Protein AF-B7P0W5-F1 (afdb_monomer)

Nearest PDB structures (foldseek):
  2fbd-assembly1_A  TM=9.357E-01  e=1.215E-04  Musca domestica
  1iiz-assembly1_A  TM=9.291E-01  e=5.340E-04  Antheraea mylitta
  3cb7-assembly2_B  TM=9.134E-01  e=4.993E-04  unclassified
  1gd6-assembly1_A  TM=9.506E-01  e=1.197E-03  Bombyx mori

Mean predicted aligned error: 7.69 Å

Secondary structure (DSSP, 8-state):
-HHHHHHHHHHHHHH------BPPHHHHHHHHHHTT--TTTHHHHHHHHHHHHTTBTT-EEPPTTSS--EETTTTB---

Radius of gyration: 17.4 Å; Cα contacts (8 Å, |Δi|>4): 85; chains: 1; bounding box: 43×36×41 Å

Sequence (79 aa):
MSLVLAAALAVLGLLGGGDARVLTRCGLARVLVWYGTPRDLVPDFVCLAEAESSLDTAKVATTDGSARNGYGIFQVNPG

Solvent-accessible surface area (backbone atoms only — not comparable to full-atom values): 4582 Å² total; per-residue (Å²): 113,68,68,60,50,54,51,50,52,54,53,52,60,72,72,64,72,79,87,69,50,70,51,49,74,68,54,48,43,50,50,39,52,73,75,64,48,57,77,88,50,38,64,56,57,46,51,49,18,45,74,71,26,66,30,20,44,68,33,67,49,79,46,90,93,52,87,56,37,22,41,23,32,76,41,50,57,92,106

pLDDT: mean 88.94, std 12.16, range [56.34, 98.69]

Organism: Ixodes scapularis (NCBI:txid6945)

InterPro domains:
  IPR001916 Glycoside hydrolase, family 22 [PF00062] (22-77)
  IPR001916 Glycoside hydrolase, family 22 [PS51348] (21-79)
  IPR023346 Lysozyme-like domain superfamily [SSF53955] (22-77)

Structure (mmCIF, N/CA/C/O backbone):
data_AF-B7P0W5-F1
#
_entry.id   AF-B7P0W5-F1
#
loop_
_atom_site.group_PDB
_atom_site.id
_atom_site.type_symbol
_atom_site.label_atom_id
_atom_site.label_alt_id
_atom_site.label_comp_id
_atom_site.label_asym_id
_atom_site.label_entity_id
_atom_site.label_seq_id
_atom_site.pdbx_PDB_ins_code
_atom_site.Cartn_x
_atom_site.Cartn_y
_atom_site.Cartn_z
_atom_site.occupancy
_atom_site.B_iso_or_equiv
_atom_site.auth_seq_id
_atom_site.auth_comp_id
_atom_site.auth_asym_id
_atom_site.auth_atom_id
_atom_site.pdbx_PDB_model_num
ATOM 1 N N . MET A 1 1 ? 26.844 -14.635 29.832 1.00 63.66 1 MET A N 1
ATOM 2 C CA . MET A 1 1 ? 25.420 -14.255 29.657 1.00 63.66 1 MET A CA 1
ATOM 3 C C . MET A 1 1 ? 25.224 -12.938 28.902 1.00 63.66 1 MET A C 1
ATOM 5 O O . MET A 1 1 ? 24.367 -12.909 28.034 1.00 63.66 1 MET A O 1
ATOM 9 N N . SER A 1 2 ? 26.009 -11.882 29.146 1.00 84.19 2 SER A N 1
ATOM 10 C CA . SER A 1 2 ? 25.874 -10.578 28.458 1.00 84.19 2 SER A CA 1
ATOM 11 C C . SER A 1 2 ? 26.164 -10.609 26.947 1.00 84.19 2 SER A C 1
ATOM 13 O O . SER A 1 2 ? 25.386 -10.072 26.168 1.00 84.19 2 SER A O 1
ATOM 15 N N . LEU A 1 3 ? 27.232 -11.291 26.517 1.00 84.94 3 LEU A N 1
ATOM 16 C CA . LEU A 1 3 ? 27.581 -11.445 25.092 1.00 84.94 3 LEU A CA 1
ATOM 17 C C . LEU A 1 3 ? 26.527 -12.228 24.297 1.00 84.94 3 LEU A C 1
ATOM 19 O O . LEU A 1 3 ? 26.213 -11.873 23.168 1.00 84.94 3 LEU A O 1
ATOM 23 N N . VAL A 1 4 ? 25.953 -13.267 24.906 1.00 90.38 4 VAL A N 1
ATOM 24 C CA . VAL A 1 4 ? 24.905 -14.091 24.282 1.00 90.38 4 VAL A CA 1
ATOM 25 C C . VAL A 1 4 ? 23.626 -13.276 24.089 1.00 90.38 4 VAL A C 1
ATOM 27 O O . VAL A 1 4 ? 23.008 -13.354 23.034 1.00 90.38 4 VAL A O 1
ATOM 30 N N . LEU A 1 5 ? 23.262 -12.447 25.072 1.00 90.75 5 LEU A N 1
ATOM 31 C CA . LEU A 1 5 ? 22.103 -11.559 24.980 1.00 90.75 5 LEU A CA 1
ATOM 32 C C . LEU A 1 5 ? 22.293 -10.477 23.905 1.00 90.75 5 LEU A C 1
ATOM 34 O O . LEU A 1 5 ? 21.383 -10.232 23.118 1.00 90.75 5 LEU A O 1
ATOM 38 N N . ALA A 1 6 ? 23.481 -9.867 23.834 1.00 91.69 6 ALA A N 1
ATOM 39 C CA . ALA A 1 6 ? 23.807 -8.875 22.809 1.00 91.69 6 ALA A CA 1
ATOM 40 C C . ALA A 1 6 ? 23.782 -9.479 21.395 1.00 91.69 6 ALA A C 1
ATOM 42 O O . ALA A 1 6 ? 23.204 -8.891 20.483 1.00 91.69 6 ALA A O 1
ATOM 43 N N . ALA A 1 7 ? 24.344 -10.681 21.226 1.00 92.56 7 ALA A N 1
ATOM 44 C CA . ALA A 1 7 ? 24.282 -11.411 19.964 1.00 92.56 7 ALA A CA 1
ATOM 45 C C . ALA A 1 7 ? 22.834 -11.763 19.582 1.00 92.56 7 ALA A C 1
ATOM 47 O O . ALA A 1 7 ? 22.449 -11.581 18.430 1.00 92.56 7 ALA A O 1
ATOM 48 N N . ALA A 1 8 ? 22.010 -12.197 20.542 1.00 90.94 8 ALA A N 1
ATOM 49 C CA . ALA A 1 8 ? 20.602 -12.507 20.302 1.00 90.94 8 ALA A CA 1
ATOM 50 C C . ALA A 1 8 ? 19.794 -11.273 19.860 1.00 90.94 8 ALA A C 1
ATOM 52 O O . ALA A 1 8 ? 19.035 -11.359 18.899 1.00 90.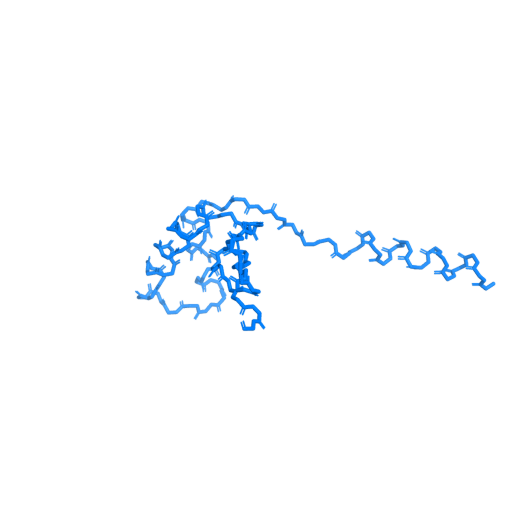94 8 ALA A O 1
ATOM 53 N N . LEU A 1 9 ? 19.991 -10.118 20.506 1.00 89.25 9 LEU A N 1
ATOM 54 C CA . LEU A 1 9 ? 19.347 -8.851 20.130 1.00 89.25 9 LEU A CA 1
ATOM 55 C C . LEU A 1 9 ? 19.776 -8.371 18.736 1.00 89.25 9 LEU A C 1
ATOM 57 O O . LEU A 1 9 ? 18.933 -7.935 17.955 1.00 89.25 9 LEU A O 1
ATOM 61 N N . ALA A 1 10 ? 21.066 -8.484 18.404 1.00 88.00 10 ALA A N 1
ATOM 62 C CA . ALA A 1 10 ? 21.579 -8.115 17.085 1.00 88.00 10 ALA A CA 1
ATOM 63 C C . ALA A 1 10 ? 20.998 -9.005 15.973 1.00 88.00 10 ALA A C 1
ATOM 65 O O . ALA A 1 10 ? 20.570 -8.498 14.937 1.00 88.00 10 ALA A O 1
ATOM 66 N N . VAL A 1 11 ? 20.922 -10.320 16.207 1.00 88.06 11 VAL A N 1
ATOM 67 C CA . VAL A 1 11 ? 20.282 -11.266 15.280 1.00 88.06 11 VAL A CA 1
ATOM 68 C C . VAL A 1 11 ? 18.797 -10.940 15.116 1.00 88.06 11 VAL A C 1
ATOM 70 O O . VAL A 1 11 ? 18.310 -10.902 13.992 1.00 88.06 11 VAL A O 1
ATOM 73 N N . LEU A 1 12 ? 18.083 -10.634 16.202 1.00 83.94 12 LEU A N 1
ATOM 74 C CA . LEU A 1 12 ? 16.659 -10.295 16.138 1.00 83.94 12 LEU A CA 1
ATOM 75 C C . LEU A 1 12 ? 16.401 -9.008 15.334 1.00 83.94 12 LEU A C 1
ATOM 77 O O . LEU A 1 12 ? 15.456 -8.956 14.551 1.00 83.94 12 LEU A O 1
ATOM 81 N N . GLY A 1 13 ? 17.267 -7.999 15.478 1.00 82.00 13 GLY A N 1
ATOM 82 C CA . GLY A 1 13 ? 17.187 -6.757 14.705 1.00 82.00 13 GLY A CA 1
ATOM 83 C C . GLY A 1 13 ? 17.395 -6.964 13.201 1.00 82.00 13 GLY A C 1
ATOM 84 O O . GLY A 1 13 ? 16.695 -6.352 12.399 1.00 82.00 13 GLY A O 1
ATOM 85 N N . LEU A 1 14 ? 18.297 -7.870 12.811 1.00 78.31 14 LEU A N 1
ATOM 86 C CA . LEU A 1 14 ? 18.542 -8.213 11.403 1.00 78.31 14 LEU A CA 1
ATOM 87 C C . LEU A 1 14 ? 17.381 -8.990 10.762 1.00 78.31 14 LEU A C 1
ATOM 89 O O . LEU A 1 14 ? 17.204 -8.929 9.549 1.00 78.31 14 LEU A O 1
ATOM 93 N N . LEU A 1 15 ? 16.586 -9.709 11.560 1.00 78.56 15 LEU A N 1
ATOM 94 C CA . LEU A 1 15 ? 15.460 -10.518 11.077 1.00 78.56 15 LEU A CA 1
ATOM 95 C C . LEU A 1 15 ? 14.144 -9.729 10.930 1.00 78.56 15 LEU A C 1
ATOM 97 O O . LEU A 1 15 ? 13.199 -10.244 10.340 1.00 78.56 15 LEU A O 1
ATOM 101 N N . GLY A 1 16 ? 14.056 -8.509 11.473 1.00 67.19 16 GLY A N 1
ATOM 102 C CA . GLY A 1 16 ? 12.799 -7.758 11.617 1.00 67.19 16 GLY A CA 1
ATOM 103 C C . GLY A 1 16 ? 12.516 -6.675 10.567 1.00 67.19 16 GLY A C 1
ATOM 104 O O . GLY A 1 16 ? 11.587 -5.892 10.754 1.00 67.19 16 GLY A O 1
ATOM 105 N N . GLY A 1 17 ? 13.310 -6.572 9.499 1.00 66.69 17 GLY A N 1
ATOM 106 C CA . GLY A 1 17 ? 13.144 -5.523 8.488 1.00 66.69 17 GLY A CA 1
ATOM 107 C C . GLY A 1 17 ? 11.932 -5.757 7.579 1.00 66.69 17 GLY A C 1
ATOM 108 O O . GLY A 1 17 ? 11.876 -6.757 6.869 1.00 66.69 17 GLY A O 1
ATOM 109 N N . GLY A 1 18 ? 10.976 -4.824 7.570 1.00 69.00 18 GLY A N 1
ATOM 110 C CA . GLY A 1 18 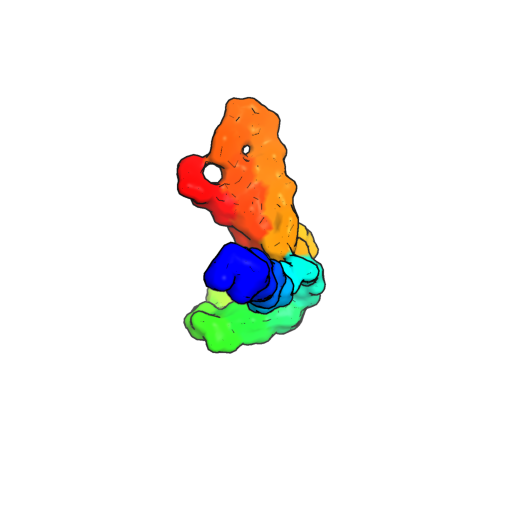? 9.935 -4.765 6.541 1.00 69.00 18 GLY A CA 1
ATOM 111 C C . GLY A 1 18 ? 10.489 -4.165 5.246 1.00 69.00 18 GLY A C 1
ATOM 112 O O . GLY A 1 18 ? 11.126 -3.115 5.279 1.00 69.00 18 GLY A O 1
ATOM 113 N N . ASP A 1 19 ? 10.250 -4.824 4.113 1.00 77.62 19 ASP A N 1
ATOM 114 C CA . ASP A 1 19 ? 10.717 -4.367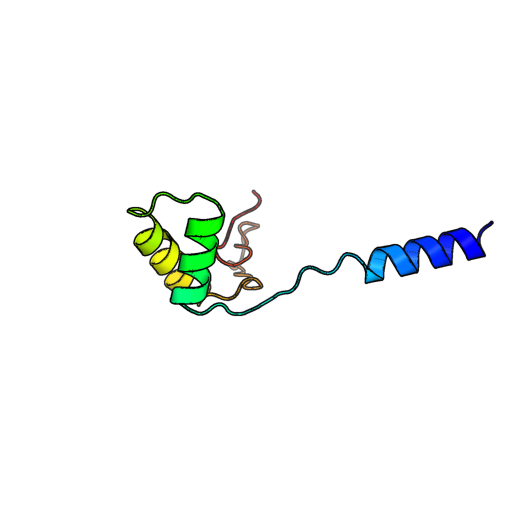 2.801 1.00 77.62 19 ASP A CA 1
ATOM 115 C C . ASP A 1 19 ? 9.812 -3.234 2.285 1.00 77.62 19 ASP A C 1
ATOM 117 O O . ASP A 1 19 ? 8.627 -3.440 1.996 1.00 77.62 19 ASP A O 1
ATOM 121 N N . ALA A 1 20 ? 10.356 -2.019 2.218 1.00 85.12 20 ALA A N 1
ATOM 122 C CA . ALA A 1 20 ? 9.693 -0.872 1.615 1.00 85.12 20 ALA A CA 1
ATOM 123 C C . ALA A 1 20 ? 9.884 -0.889 0.095 1.00 85.12 20 ALA A C 1
ATOM 125 O O . ALA A 1 20 ? 11.008 -0.987 -0.393 1.00 85.12 20 ALA A O 1
ATOM 126 N N . ARG A 1 21 ? 8.794 -0.758 -0.665 1.00 92.88 21 ARG A N 1
ATOM 127 C CA . ARG A 1 21 ? 8.824 -0.848 -2.126 1.00 92.88 21 ARG A CA 1
ATOM 128 C C . ARG A 1 21 ? 7.767 0.026 -2.788 1.00 92.88 21 ARG A C 1
ATOM 130 O O . ARG A 1 21 ? 6.689 0.243 -2.243 1.00 92.88 21 ARG A O 1
ATOM 137 N N . VAL A 1 22 ? 8.048 0.432 -4.023 1.00 97.00 22 VAL A N 1
ATOM 138 C CA . VAL A 1 22 ? 7.056 1.042 -4.915 1.00 97.00 22 VAL A CA 1
ATOM 139 C C . VAL A 1 22 ? 6.377 -0.065 -5.711 1.00 97.00 22 VAL A C 1
ATOM 141 O O . VAL A 1 22 ? 7.030 -0.824 -6.433 1.00 97.00 22 VAL A O 1
ATOM 144 N N . LEU A 1 23 ? 5.065 -0.202 -5.553 1.00 97.19 23 LEU A N 1
ATOM 145 C CA . LEU A 1 23 ? 4.285 -1.198 -6.278 1.00 97.19 23 LEU A CA 1
ATOM 146 C C . LEU A 1 23 ? 3.905 -0.692 -7.670 1.00 97.19 23 LEU A C 1
ATOM 148 O O . LEU A 1 23 ? 3.772 0.499 -7.919 1.00 97.19 23 LEU A O 1
ATOM 152 N N . THR A 1 24 ? 3.662 -1.624 -8.588 1.00 98.25 24 THR A N 1
ATOM 153 C CA . THR A 1 24 ? 2.936 -1.314 -9.824 1.00 98.25 24 THR A CA 1
ATOM 154 C C . THR A 1 24 ? 1.436 -1.418 -9.583 1.00 98.25 24 THR A C 1
ATOM 156 O O . THR A 1 24 ? 0.992 -2.138 -8.683 1.00 98.25 24 THR A O 1
ATOM 159 N N . ARG A 1 25 ? 0.637 -0.785 -10.446 1.00 98.06 25 ARG A N 1
ATOM 160 C CA . ARG A 1 25 ? -0.830 -0.850 -10.403 1.00 98.06 25 ARG A CA 1
ATOM 161 C C . ARG A 1 25 ? -1.359 -2.288 -10.314 1.00 98.06 25 ARG A C 1
ATOM 163 O O . ARG A 1 25 ? -2.131 -2.638 -9.424 1.00 98.06 25 ARG A O 1
ATOM 170 N N . CYS A 1 26 ? -0.878 -3.164 -11.199 1.00 98.12 26 CYS A N 1
ATOM 171 C CA . CYS A 1 26 ? -1.241 -4.584 -11.192 1.00 98.12 26 CYS A CA 1
ATOM 172 C C . CYS A 1 26 ? -0.632 -5.354 -10.011 1.00 98.12 26 CYS A C 1
ATOM 174 O O . CYS A 1 26 ? -1.220 -6.336 -9.556 1.00 98.12 26 CYS A O 1
ATOM 176 N N . GLY A 1 27 ? 0.534 -4.928 -9.518 1.00 98.00 27 GLY A N 1
ATOM 177 C CA . GLY A 1 27 ? 1.164 -5.491 -8.327 1.00 98.00 27 GLY A CA 1
ATOM 178 C C . GLY A 1 27 ? 0.295 -5.293 -7.089 1.00 98.00 27 GLY A C 1
ATOM 179 O O . GLY A 1 27 ? -0.009 -6.266 -6.400 1.00 98.00 27 GLY A O 1
ATOM 180 N N . LEU A 1 28 ? -0.178 -4.066 -6.862 1.00 98.31 28 LEU A N 1
ATOM 181 C CA . LEU A 1 28 ? -1.099 -3.762 -5.770 1.00 98.31 28 LEU A CA 1
ATOM 182 C C . LEU A 1 28 ? -2.436 -4.494 -5.938 1.00 98.31 28 LEU A C 1
ATOM 184 O O . LEU A 1 28 ? -2.893 -5.135 -4.996 1.00 98.31 28 LEU A O 1
ATOM 188 N N . ALA A 1 29 ? -3.023 -4.490 -7.139 1.00 98.56 29 ALA A N 1
ATOM 189 C CA . ALA A 1 29 ? -4.270 -5.213 -7.400 1.00 98.56 29 ALA A CA 1
ATOM 190 C C . ALA A 1 29 ? -4.171 -6.708 -7.040 1.00 98.56 29 ALA A C 1
ATOM 192 O O . ALA A 1 29 ? -5.089 -7.275 -6.448 1.00 98.56 29 ALA A O 1
ATOM 193 N N . ARG A 1 30 ? -3.039 -7.354 -7.356 1.00 98.50 30 ARG A N 1
ATOM 194 C CA . ARG A 1 30 ? -2.796 -8.762 -7.007 1.00 98.50 30 ARG A CA 1
ATOM 195 C C . ARG A 1 30 ? -2.705 -8.969 -5.497 1.00 98.50 30 ARG A C 1
ATOM 197 O O . ARG A 1 30 ? -3.270 -9.938 -5.001 1.00 98.50 30 ARG A O 1
ATOM 204 N N . VAL A 1 31 ? -2.016 -8.074 -4.788 1.00 97.19 31 VAL A N 1
ATOM 205 C CA . VAL A 1 31 ? -1.907 -8.113 -3.321 1.00 97.19 31 VAL A CA 1
ATOM 206 C C . VAL A 1 31 ? -3.285 -7.951 -2.677 1.00 97.19 31 VAL A C 1
ATOM 208 O O . VAL A 1 31 ? -3.648 -8.760 -1.834 1.00 97.19 31 VAL A O 1
ATOM 211 N N . LEU A 1 32 ? -4.085 -6.978 -3.115 1.00 98.31 32 LEU A N 1
ATOM 212 C CA . LEU A 1 32 ? -5.437 -6.752 -2.591 1.00 98.31 32 LEU A CA 1
ATOM 213 C C . LEU A 1 32 ? -6.328 -7.991 -2.748 1.00 98.31 32 LEU A C 1
ATOM 215 O O . LEU A 1 32 ? -6.931 -8.456 -1.783 1.00 98.31 32 LEU A 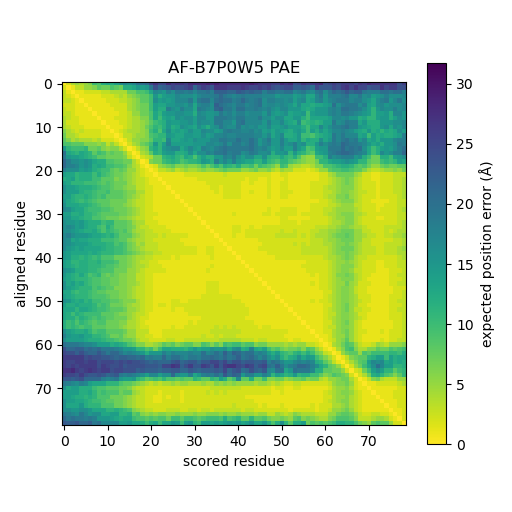O 1
ATOM 219 N N . VAL A 1 33 ? -6.342 -8.596 -3.939 1.00 98.31 33 VAL A N 1
ATOM 220 C CA . VAL A 1 33 ? -7.083 -9.847 -4.173 1.00 98.31 33 VAL A CA 1
ATOM 221 C C . VAL A 1 33 ? -6.553 -10.985 -3.296 1.00 98.31 33 VAL A C 1
ATOM 223 O O . VAL A 1 33 ? -7.345 -11.749 -2.750 1.00 98.31 33 VAL A O 1
ATOM 226 N N . TRP A 1 34 ? -5.230 -11.103 -3.145 1.00 98.31 34 TRP A N 1
ATOM 227 C CA . TRP A 1 34 ? -4.603 -12.137 -2.317 1.00 98.31 34 TRP A CA 1
ATOM 228 C C . TRP A 1 34 ? -5.005 -12.038 -0.840 1.00 98.31 34 TRP A C 1
ATOM 230 O O . TRP A 1 34 ? -5.230 -13.060 -0.198 1.00 98.31 34 TRP A O 1
ATOM 240 N N . TYR A 1 35 ? -5.149 -10.819 -0.319 1.00 97.88 35 TYR A N 1
ATOM 241 C CA . TYR A 1 35 ? -5.590 -10.558 1.054 1.00 97.88 35 TYR A CA 1
ATOM 242 C C . TYR A 1 35 ? -7.117 -10.465 1.212 1.00 97.88 35 TYR A C 1
ATOM 244 O O . TYR A 1 35 ? -7.602 -10.115 2.286 1.00 97.88 35 TYR A O 1
ATOM 252 N N . GLY A 1 36 ? -7.887 -10.822 0.179 1.00 98.19 36 GLY A N 1
ATOM 253 C CA . GLY A 1 36 ? -9.339 -10.973 0.275 1.00 98.19 36 GLY A CA 1
ATOM 254 C C . GLY A 1 36 ? -10.145 -9.690 0.074 1.00 98.19 36 GLY A C 1
ATOM 255 O O . GLY A 1 36 ? -11.330 -9.674 0.406 1.00 98.19 36 GLY A O 1
ATOM 256 N N . THR A 1 37 ? -9.560 -8.627 -0.485 1.00 98.12 37 THR A N 1
ATOM 257 C CA . THR A 1 37 ? -10.337 -7.453 -0.907 1.00 98.12 37 THR A CA 1
ATOM 258 C C . THR A 1 37 ? -11.376 -7.870 -1.962 1.00 98.12 37 THR A C 1
ATOM 260 O O . THR A 1 37 ? -10.999 -8.507 -2.956 1.00 98.12 37 THR A O 1
ATOM 263 N N . PRO A 1 38 ? -12.667 -7.518 -1.793 1.00 98.44 38 PRO A N 1
ATOM 264 C CA . PRO A 1 38 ? -13.697 -7.748 -2.804 1.00 98.44 38 PRO A CA 1
ATOM 265 C C . PRO A 1 38 ? -13.270 -7.197 -4.170 1.00 98.44 38 PRO A C 1
ATOM 267 O O . PRO A 1 38 ? -12.750 -6.085 -4.266 1.00 98.44 38 PRO A O 1
ATOM 270 N N . ARG A 1 39 ? -13.425 -7.997 -5.234 1.00 97.38 39 ARG A N 1
ATOM 271 C CA . ARG A 1 39 ? -12.863 -7.690 -6.567 1.00 97.38 39 ARG A CA 1
ATOM 272 C C . ARG A 1 39 ? -13.409 -6.400 -7.176 1.00 97.38 39 ARG A C 1
ATOM 274 O O . ARG A 1 39 ? -12.704 -5.764 -7.952 1.00 97.38 39 ARG A O 1
ATOM 281 N N . ASP A 1 40 ? -14.637 -6.054 -6.834 1.00 98.38 40 ASP A N 1
ATOM 282 C CA . ASP A 1 40 ? -15.328 -4.818 -7.189 1.00 98.38 40 ASP A CA 1
ATOM 283 C C . ASP A 1 40 ? -14.715 -3.579 -6.522 1.00 98.38 40 ASP A C 1
ATOM 285 O O . ASP A 1 40 ? -14.700 -2.524 -7.144 1.00 98.38 40 ASP A O 1
ATOM 289 N N . LEU A 1 41 ? -14.122 -3.718 -5.331 1.00 98.44 41 LEU A N 1
ATOM 290 C CA . LEU A 1 41 ? -13.449 -2.625 -4.614 1.00 98.44 41 LEU A CA 1
ATOM 291 C C . LEU A 1 41 ? -11.963 -2.477 -4.970 1.00 98.44 41 LEU A C 1
ATOM 293 O O . LEU A 1 41 ? -11.344 -1.458 -4.670 1.00 98.44 41 LEU A O 1
ATOM 297 N N . VAL A 1 42 ? -11.349 -3.486 -5.597 1.00 98.62 42 VAL A N 1
ATOM 298 C CA . VAL A 1 42 ? -9.917 -3.451 -5.953 1.00 98.62 42 VAL A CA 1
ATOM 299 C C . VAL A 1 42 ? -9.541 -2.214 -6.786 1.00 98.62 42 VAL A C 1
ATOM 301 O O . VAL A 1 42 ? -8.526 -1.597 -6.457 1.00 98.62 42 VAL A O 1
ATOM 304 N N . PRO A 1 43 ? -10.295 -1.811 -7.830 1.00 98.50 43 PRO A N 1
ATOM 305 C CA . PRO A 1 43 ? -9.976 -0.606 -8.594 1.00 98.50 43 PRO A CA 1
ATOM 306 C C . PRO A 1 43 ? -9.964 0.662 -7.735 1.00 98.50 43 PRO A C 1
ATOM 308 O O . PRO A 1 43 ? -9.083 1.500 -7.928 1.00 98.50 43 PRO A O 1
ATOM 311 N N . ASP A 1 44 ? -10.878 0.764 -6.768 1.00 98.69 44 ASP A N 1
ATOM 312 C CA . ASP A 1 44 ? -10.998 1.922 -5.879 1.00 98.69 44 ASP A CA 1
ATOM 313 C C . ASP A 1 44 ? -9.788 2.020 -4.947 1.00 98.69 44 ASP A C 1
ATOM 315 O O . ASP A 1 44 ? -9.144 3.065 -4.870 1.00 98.69 44 ASP A O 1
ATOM 319 N N . PHE A 1 45 ? -9.402 0.911 -4.308 1.00 98.62 45 PHE A N 1
ATOM 320 C CA . PHE A 1 45 ? -8.213 0.873 -3.448 1.00 98.62 45 PHE A CA 1
ATOM 321 C C . PHE A 1 45 ? -6.914 1.122 -4.220 1.00 98.62 45 PHE A C 1
ATOM 323 O O . PHE A 1 45 ? -5.991 1.744 -3.692 1.00 98.62 45 PHE A O 1
ATOM 330 N N . VAL A 1 46 ? -6.827 0.651 -5.466 1.00 98.62 46 VAL A N 1
ATOM 331 C CA . VAL A 1 46 ? -5.681 0.942 -6.334 1.00 98.62 46 VAL A CA 1
ATOM 332 C C . VAL A 1 46 ? -5.628 2.431 -6.674 1.00 98.62 46 VAL A C 1
ATOM 334 O O . VAL A 1 46 ? -4.566 3.032 -6.541 1.00 98.62 46 VAL A O 1
ATOM 337 N N . CYS A 1 47 ? -6.757 3.031 -7.059 1.00 98.56 47 CYS A N 1
ATOM 338 C CA . CYS A 1 47 ? -6.839 4.459 -7.367 1.00 98.56 47 CYS A CA 1
ATOM 339 C C . CYS A 1 47 ? -6.488 5.326 -6.149 1.00 98.56 47 CYS A C 1
ATOM 341 O O . CYS A 1 47 ? -5.713 6.275 -6.276 1.00 98.56 47 CYS A O 1
ATOM 343 N N . LEU A 1 48 ? -6.991 4.957 -4.967 1.00 98.19 48 LEU A N 1
ATOM 344 C CA . LEU A 1 48 ? -6.663 5.612 -3.704 1.00 98.19 48 LEU A CA 1
ATOM 345 C C . LEU A 1 48 ? -5.151 5.582 -3.439 1.00 98.19 48 LEU A C 1
ATOM 347 O O . LEU A 1 48 ? -4.541 6.618 -3.206 1.00 98.19 48 LEU A O 1
ATOM 351 N N . ALA A 1 49 ? -4.519 4.411 -3.534 1.00 98.19 49 ALA A N 1
ATOM 352 C CA . ALA A 1 49 ? -3.080 4.281 -3.312 1.00 98.19 49 ALA A CA 1
ATOM 353 C C . ALA A 1 49 ? -2.228 5.054 -4.339 1.00 98.19 49 ALA A C 1
ATOM 355 O O . ALA A 1 49 ? -1.173 5.587 -3.987 1.00 98.19 49 ALA A O 1
ATOM 356 N N . GLU A 1 50 ? -2.660 5.126 -5.603 1.00 98.06 50 GLU A N 1
ATOM 357 C CA . GLU A 1 50 ? -1.991 5.936 -6.633 1.00 98.06 50 GLU A CA 1
ATOM 358 C C . GLU A 1 50 ? -2.008 7.426 -6.264 1.00 98.06 50 GLU A C 1
ATOM 360 O O . GLU A 1 50 ? -0.964 8.080 -6.336 1.00 98.06 50 GLU A O 1
ATOM 365 N N . ALA A 1 51 ? -3.161 7.938 -5.823 1.00 96.94 51 ALA A N 1
ATOM 366 C CA . ALA A 1 51 ? -3.340 9.341 -5.456 1.00 96.94 51 ALA A CA 1
ATOM 367 C C . ALA A 1 51 ? -2.590 9.723 -4.168 1.00 96.94 51 ALA A C 1
ATOM 369 O O . ALA A 1 51 ? -1.925 10.756 -4.126 1.00 96.94 51 ALA A O 1
ATOM 370 N N . GLU A 1 52 ? -2.663 8.879 -3.140 1.00 94.81 52 GLU A N 1
ATOM 371 C CA . GLU A 1 52 ? -2.161 9.206 -1.801 1.00 94.81 52 GLU A CA 1
ATOM 372 C C . GLU A 1 52 ? -0.648 9.001 -1.654 1.00 94.81 52 GLU A C 1
ATOM 374 O O . GLU A 1 52 ? 0.038 9.754 -0.959 1.00 94.81 52 GLU A O 1
ATOM 379 N N . SER A 1 53 ? -0.098 7.969 -2.299 1.00 96.56 53 SER A N 1
ATOM 380 C CA . SER A 1 53 ? 1.293 7.558 -2.067 1.00 96.56 53 SER A CA 1
ATOM 381 C C . SER A 1 53 ? 2.114 7.351 -3.328 1.00 96.56 53 SER A C 1
ATOM 383 O O . SER A 1 53 ? 3.308 7.076 -3.221 1.00 96.56 53 SER A O 1
ATOM 385 N N . SER A 1 54 ? 1.515 7.470 -4.518 1.00 97.50 54 SER A N 1
ATOM 386 C CA . SER A 1 54 ? 2.160 7.037 -5.765 1.00 97.50 54 SER A CA 1
ATOM 387 C C . SER A 1 54 ? 2.631 5.57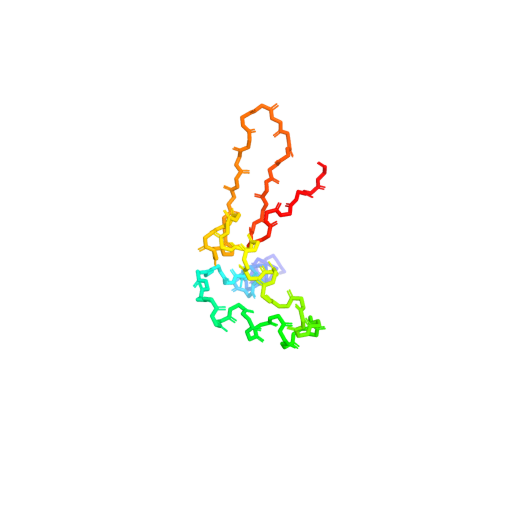6 -5.688 1.00 97.50 54 SER A C 1
ATOM 389 O O . SER A 1 54 ? 3.674 5.222 -6.235 1.00 97.50 54 SER A O 1
ATOM 391 N N . LEU A 1 55 ? 1.846 4.731 -5.001 1.00 97.75 55 LEU A N 1
ATOM 392 C CA . LEU A 1 55 ? 2.105 3.303 -4.771 1.00 97.75 55 LEU A CA 1
ATOM 393 C C . LEU A 1 55 ? 3.364 2.987 -3.940 1.00 97.75 55 LEU A C 1
ATOM 395 O O . LEU A 1 55 ? 3.810 1.835 -3.919 1.00 97.75 55 LEU A O 1
ATOM 399 N N . ASP A 1 56 ? 3.930 3.974 -3.245 1.00 97.06 56 ASP A N 1
ATOM 400 C CA . ASP A 1 56 ? 5.097 3.813 -2.379 1.00 97.06 56 ASP A CA 1
ATOM 401 C C . ASP A 1 56 ? 4.683 3.364 -0.966 1.00 97.06 56 ASP A C 1
ATOM 403 O O . ASP A 1 56 ? 4.028 4.097 -0.217 1.00 97.06 56 ASP A O 1
ATOM 407 N N . THR 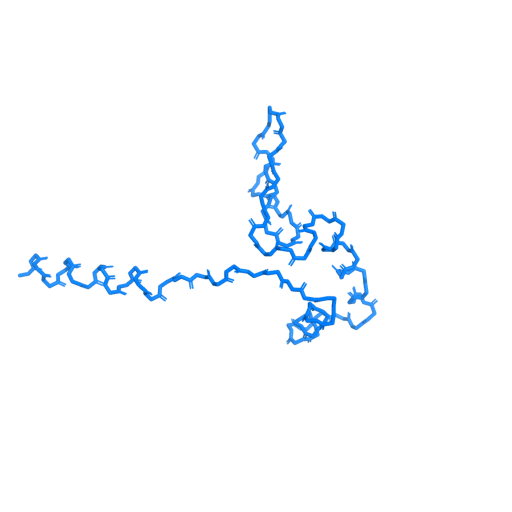A 1 57 ? 5.088 2.153 -0.565 1.00 96.19 57 THR A N 1
ATOM 408 C CA . THR A 1 57 ? 4.757 1.614 0.764 1.00 96.19 57 THR A CA 1
ATOM 409 C C . THR A 1 57 ? 5.491 2.307 1.912 1.00 96.19 57 THR A C 1
ATOM 411 O O . THR A 1 57 ? 5.116 2.081 3.061 1.00 96.19 57 THR A O 1
ATOM 414 N N . ALA A 1 58 ? 6.510 3.126 1.637 1.00 94.19 58 ALA A N 1
ATOM 415 C CA . ALA A 1 58 ? 7.237 3.916 2.632 1.00 94.19 58 ALA A CA 1
ATOM 416 C C . ALA A 1 58 ? 6.883 5.408 2.615 1.00 94.19 58 ALA A C 1
ATOM 418 O O . ALA A 1 58 ? 7.500 6.184 3.349 1.00 94.19 58 ALA A O 1
ATOM 419 N N . LYS A 1 59 ? 5.883 5.829 1.829 1.00 93.44 59 LYS A N 1
ATOM 420 C CA . LYS A 1 59 ? 5.460 7.230 1.799 1.00 93.44 59 LYS A CA 1
ATOM 421 C C . LYS A 1 59 ? 5.054 7.706 3.195 1.00 93.44 59 LYS A C 1
ATOM 423 O O . LYS A 1 59 ? 4.159 7.140 3.822 1.00 93.44 59 LYS A O 1
ATOM 428 N N . VAL A 1 60 ? 5.662 8.799 3.638 1.00 91.62 60 VAL A N 1
ATOM 429 C CA . VAL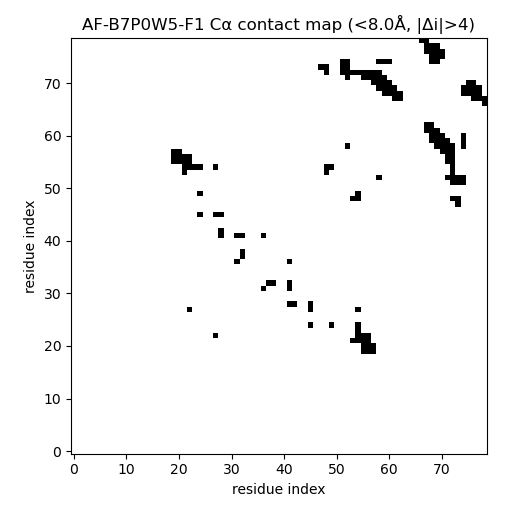 A 1 60 ? 5.232 9.551 4.819 1.00 91.62 60 VAL A CA 1
ATOM 430 C C . VAL A 1 60 ? 4.839 10.945 4.357 1.00 91.62 60 VAL A C 1
ATOM 432 O O . VAL A 1 60 ? 5.675 11.661 3.802 1.00 91.62 60 VAL A O 1
ATOM 435 N N . ALA A 1 61 ? 3.577 11.323 4.553 1.00 85.56 61 ALA A N 1
ATOM 436 C CA . ALA A 1 61 ? 3.146 12.704 4.376 1.00 85.56 61 ALA A CA 1
ATOM 437 C C . ALA A 1 6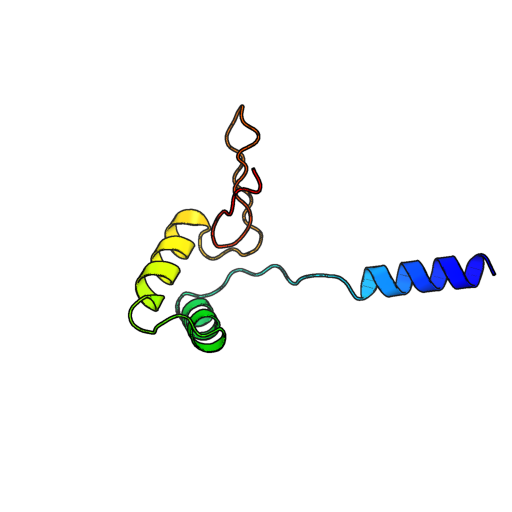1 ? 3.147 13.408 5.732 1.00 85.56 61 ALA A C 1
ATOM 439 O O . ALA A 1 61 ? 2.447 13.007 6.666 1.00 85.56 61 ALA A O 1
ATOM 440 N N . THR A 1 62 ? 3.938 14.471 5.832 1.00 75.00 62 THR A N 1
ATOM 441 C CA . THR A 1 62 ? 3.902 15.402 6.958 1.00 75.00 62 THR A CA 1
ATOM 442 C C . THR A 1 62 ? 2.963 16.544 6.613 1.00 75.00 62 THR A C 1
ATOM 444 O O . THR A 1 62 ? 3.189 17.250 5.631 1.00 75.00 62 THR A O 1
ATOM 447 N N . THR A 1 63 ? 1.922 16.737 7.418 1.00 67.81 63 THR A N 1
ATOM 448 C CA . THR A 1 63 ? 1.109 17.954 7.336 1.00 67.81 63 THR A CA 1
ATOM 449 C C . THR A 1 63 ? 1.708 18.970 8.295 1.00 67.81 63 THR A C 1
ATOM 451 O O . THR A 1 63 ? 1.761 18.716 9.501 1.00 67.81 63 THR A O 1
ATOM 454 N N . ASP A 1 64 ? 2.175 20.108 7.779 1.00 57.66 64 ASP A N 1
ATOM 455 C CA . ASP A 1 64 ? 2.759 21.167 8.602 1.00 57.66 64 ASP A CA 1
ATOM 456 C C . ASP A 1 64 ? 1.807 21.540 9.754 1.00 57.66 64 ASP A C 1
ATOM 458 O O . ASP A 1 64 ? 0.664 21.946 9.546 1.00 57.66 64 ASP A O 1
ATOM 462 N N . GLY A 1 65 ? 2.273 21.366 10.995 1.00 58.00 65 GLY A N 1
ATOM 463 C CA . GLY A 1 65 ? 1.580 21.843 12.195 1.00 58.00 65 GLY A CA 1
ATOM 464 C C . GLY A 1 65 ? 0.565 20.901 12.856 1.00 58.00 65 GLY A C 1
ATOM 465 O O . GLY A 1 65 ? -0.093 21.334 13.802 1.00 58.00 65 GLY A O 1
ATOM 466 N N . SER A 1 66 ? 0.429 19.631 12.454 1.00 56.34 66 SER A N 1
ATOM 467 C CA . SER A 1 66 ? -0.416 18.674 13.199 1.00 56.34 66 SER A CA 1
ATOM 468 C C . SER A 1 66 ? 0.163 17.256 13.251 1.00 56.34 66 SER A C 1
ATOM 470 O O . SER A 1 66 ? 0.823 16.809 12.324 1.00 56.34 66 SER A O 1
ATOM 472 N N . ALA A 1 67 ? -0.112 16.520 14.337 1.00 57.97 67 ALA A N 1
ATOM 473 C CA . ALA A 1 67 ? 0.308 15.124 14.557 1.00 57.97 67 ALA A CA 1
ATOM 474 C C . ALA A 1 67 ? -0.393 14.097 13.632 1.00 57.97 67 ALA A C 1
ATOM 476 O O . ALA A 1 67 ? -0.366 12.901 13.900 1.00 57.97 67 ALA A O 1
ATOM 477 N N . ARG A 1 68 ? -1.022 14.568 12.550 1.00 63.19 68 ARG A N 1
ATOM 478 C CA . ARG A 1 68 ? -1.826 13.794 11.597 1.00 63.19 68 ARG A CA 1
ATOM 479 C C . ARG A 1 68 ? -0.980 13.354 10.409 1.00 63.19 68 ARG A C 1
ATOM 481 O O . ARG A 1 68 ? -1.297 13.652 9.257 1.00 63.19 68 ARG A O 1
ATOM 488 N N . ASN A 1 69 ? 0.151 12.726 10.691 1.00 78.81 69 ASN A N 1
ATOM 489 C CA . ASN A 1 69 ? 1.001 12.221 9.624 1.00 78.81 69 ASN A CA 1
ATOM 490 C C . ASN A 1 69 ? 0.330 11.002 8.983 1.00 78.81 69 ASN A C 1
ATOM 492 O O . ASN A 1 69 ? -0.147 10.109 9.685 1.00 78.81 69 ASN A O 1
ATOM 496 N N . GLY A 1 70 ? 0.309 10.970 7.654 1.00 89.19 70 GLY A N 1
ATOM 497 C CA . GLY A 1 70 ? -0.113 9.800 6.893 1.00 89.19 70 GLY A CA 1
ATOM 498 C C . GLY A 1 70 ? 1.062 8.846 6.712 1.00 89.19 70 GLY A C 1
ATOM 499 O O . GLY A 1 70 ? 2.165 9.278 6.365 1.00 89.19 70 GLY A O 1
ATOM 500 N N . TYR A 1 71 ? 0.837 7.550 6.940 1.00 92.50 71 TYR A N 1
ATOM 501 C CA . TYR A 1 71 ? 1.873 6.526 6.792 1.00 92.50 71 TYR A CA 1
ATOM 502 C C . TYR A 1 71 ? 1.512 5.459 5.756 1.00 92.50 71 TYR A C 1
ATOM 504 O O . TYR A 1 71 ? 0.417 4.888 5.751 1.00 92.50 71 TYR A O 1
ATOM 512 N N . GLY A 1 72 ? 2.495 5.140 4.917 1.00 94.25 72 GLY A N 1
ATOM 513 C CA . GLY A 1 72 ? 2.486 4.017 3.992 1.00 94.25 72 GLY A CA 1
ATOM 514 C C . GLY A 1 72 ? 1.560 4.194 2.793 1.00 94.25 72 GLY A C 1
ATOM 515 O O . GLY A 1 72 ? 1.093 5.285 2.474 1.00 94.25 72 GLY A O 1
ATOM 516 N N . ILE A 1 73 ? 1.271 3.082 2.121 1.00 96.19 73 ILE A N 1
ATOM 517 C CA . ILE A 1 73 ? 0.597 3.090 0.815 1.00 96.19 73 ILE A CA 1
ATOM 518 C C . ILE A 1 73 ? -0.825 3.687 0.834 1.00 96.19 73 ILE A C 1
ATOM 520 O O . ILE A 1 73 ? -1.297 4.182 -0.187 1.00 96.19 73 ILE A O 1
ATOM 524 N N . PHE A 1 74 ? -1.485 3.672 1.997 1.00 95.94 74 PHE A N 1
ATOM 525 C CA . PHE A 1 74 ? -2.831 4.222 2.210 1.00 95.94 74 PHE A CA 1
ATOM 526 C C . PHE A 1 74 ? -2.854 5.464 3.110 1.00 95.94 74 PHE A C 1
ATOM 528 O O . PHE A 1 74 ? -3.930 5.875 3.527 1.00 95.94 74 PHE A O 1
ATOM 535 N N . GLN A 1 75 ? -1.688 6.028 3.448 1.00 94.44 75 GLN A N 1
ATOM 536 C CA . GLN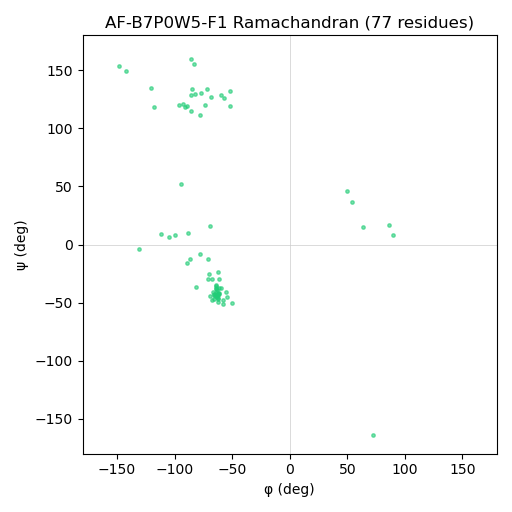 A 1 75 ? -1.571 7.223 4.295 1.00 94.44 75 GLN A CA 1
ATOM 537 C C . GLN A 1 75 ? -2.390 7.127 5.599 1.00 94.44 75 GLN A C 1
ATOM 539 O O . GLN A 1 75 ? -3.095 8.054 5.993 1.00 94.44 75 GLN A O 1
ATOM 544 N N . VAL A 1 76 ? -2.293 5.987 6.292 1.00 92.06 76 VAL A N 1
ATOM 545 C CA . VAL A 1 76 ? -3.043 5.742 7.534 1.00 92.06 76 VAL A CA 1
ATOM 546 C C . VAL A 1 76 ? -2.519 6.661 8.633 1.00 92.06 76 VAL A C 1
ATOM 548 O O . VAL A 1 76 ? -1.321 6.673 8.908 1.00 92.06 76 VAL A O 1
ATOM 551 N N . ASN A 1 77 ? -3.420 7.410 9.267 1.00 87.69 77 ASN A N 1
ATOM 552 C CA . ASN A 1 77 ? -3.105 8.248 10.418 1.00 87.69 77 ASN A CA 1
ATOM 553 C C . ASN A 1 77 ? -3.193 7.423 11.721 1.00 87.69 77 ASN A C 1
ATOM 555 O O . ASN A 1 77 ? -4.219 6.775 11.942 1.00 87.69 77 ASN A O 1
ATOM 559 N N . PRO A 1 78 ? -2.168 7.432 12.593 1.00 79.06 78 PRO A N 1
ATOM 560 C CA . PRO A 1 78 ? -2.188 6.702 13.858 1.00 79.06 78 PRO A CA 1
ATOM 561 C C . PRO A 1 78 ? -3.013 7.369 14.978 1.00 79.06 78 PRO A C 1
ATOM 563 O O . PRO A 1 78 ? -3.187 6.728 16.016 1.00 79.06 78 PRO A O 1
ATOM 566 N N . GLY A 1 79 ? -3.507 8.609 14.811 1.00 65.88 79 GLY A N 1
ATOM 567 C CA . GLY A 1 79 ? -4.262 9.339 15.850 1.00 65.88 79 GLY A CA 1
ATOM 568 C C . GLY A 1 79 ? -5.148 10.474 15.349 1.00 65.88 79 GLY A C 1
ATOM 569 O O . GLY A 1 79 ? -4.623 11.412 14.710 1.00 65.88 79 GLY A O 1
#

Foldseek 3Di:
DVVVVVVVVVVVVVVPDDDKDQADLVRQLVVCVVVPNDNVCSVVLSVQLCVPPVRTQQDWDDDPPDQQIFHGSNGDGPD